Protein AF-A0A081NMY6-F1 (afdb_monomer_lite)

Organism: NCBI:txid1137799

InterPro domains:
  IPR008949 Isoprenoid synthase domain superfamily [G3DSA:1.10.600.10] (1-82)
  IPR008949 Isoprenoid synthase domain superfamily [SSF48576] (2-82)

Secondary structure (DSSP, 8-state):
-HHHHHHS-HHHHHHHHHIIIII-GGGHHHHHHHHHHTTHHHHHHHHHHHHHHHHHHHHTTS-S-HHHHHHHHHHHHHHH---

pLDDT: mean 78.05, std 7.08, range [50.66, 87.19]

Structure (mmCIF, N/CA/C/O backbone):
data_AF-A0A081NMY6-F1
#
_entry.id   AF-A0A081NMY6-F1
#
loop_
_atom_site.group_PDB
_atom_site.id
_atom_site.type_symbol
_atom_site.label_atom_id
_atom_site.label_alt_id
_atom_site.label_comp_id
_atom_site.label_asym_id
_atom_site.label_entity_id
_atom_site.label_seq_id
_atom_site.pdbx_PDB_ins_code
_atom_site.Cartn_x
_atom_site.Cartn_y
_atom_site.Cartn_z
_atom_site.occupancy
_atom_site.B_iso_or_equiv
_atom_site.auth_seq_id
_atom_site.auth_comp_id
_atom_site.auth_asym_id
_atom_site.auth_atom_id
_atom_site.pdbx_PDB_model_num
ATOM 1 N N . MET A 1 1 ? -6.209 -0.927 8.795 1.00 62.53 1 MET A N 1
ATOM 2 C CA . MET A 1 1 ? -6.369 -0.439 10.183 1.00 62.53 1 MET A CA 1
ATOM 3 C C . MET A 1 1 ? -5.859 0.985 10.373 1.00 62.53 1 MET A C 1
ATOM 5 O O . MET A 1 1 ? -6.670 1.811 10.753 1.00 62.53 1 MET A O 1
ATOM 9 N N . ILE A 1 2 ? -4.600 1.325 10.047 1.00 73.94 2 ILE A N 1
ATOM 10 C CA . ILE A 1 2 ? -4.091 2.716 10.183 1.00 73.94 2 ILE A CA 1
ATOM 11 C C . ILE A 1 2 ? -4.983 3.737 9.453 1.00 73.94 2 ILE A C 1
ATOM 13 O O . ILE A 1 2 ? -5.344 4.757 10.025 1.00 73.94 2 ILE A O 1
ATOM 17 N N . PHE A 1 3 ? -5.406 3.434 8.222 1.00 73.44 3 PHE A N 1
ATOM 18 C CA . PHE A 1 3 ? -6.317 4.310 7.477 1.00 73.44 3 PHE A CA 1
ATOM 19 C C . PHE A 1 3 ? -7.686 4.464 8.162 1.00 73.44 3 PHE A C 1
ATOM 21 O O . PHE A 1 3 ? -8.191 5.571 8.290 1.00 73.44 3 PHE A O 1
ATOM 28 N N . THR A 1 4 ? -8.252 3.372 8.680 1.00 74.31 4 THR A N 1
ATOM 29 C CA . THR A 1 4 ? -9.522 3.364 9.427 1.00 74.31 4 THR A CA 1
ATOM 30 C C . THR A 1 4 ? -9.441 4.188 10.717 1.00 74.31 4 THR A C 1
ATOM 32 O O . THR A 1 4 ? -10.403 4.856 11.074 1.00 74.31 4 THR A O 1
ATOM 35 N N . LEU A 1 5 ? -8.280 4.217 11.383 1.00 76.25 5 LEU A N 1
ATOM 36 C CA . LEU A 1 5 ? -8.034 5.077 12.547 1.00 76.25 5 LEU A CA 1
ATOM 37 C C . LEU A 1 5 ? -7.944 6.573 12.196 1.00 76.25 5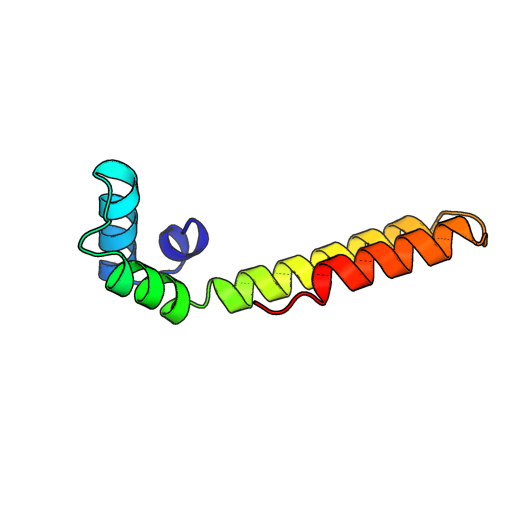 LEU A C 1
ATOM 39 O O . LEU A 1 5 ? -8.194 7.402 13.068 1.00 76.25 5 LEU A O 1
ATOM 43 N N . SER A 1 6 ? -7.605 6.925 10.951 1.00 74.88 6 SER A N 1
ATOM 44 C CA . SER A 1 6 ? -7.547 8.317 10.474 1.00 74.88 6 SER A CA 1
ATOM 45 C C . SER A 1 6 ? -8.902 8.789 9.940 1.00 74.88 6 SER A C 1
ATOM 47 O O . SER A 1 6 ? -9.452 9.777 10.426 1.00 74.88 6 SER A O 1
ATOM 49 N N . GLU A 1 7 ? -9.490 8.020 9.022 1.00 76.81 7 GLU A N 1
ATOM 50 C CA . GLU A 1 7 ? -10.626 8.439 8.185 1.00 76.81 7 GLU A CA 1
ATOM 51 C C . GLU A 1 7 ? -11.951 7.739 8.529 1.00 76.81 7 GLU A C 1
ATOM 53 O O . GLU A 1 7 ? -12.991 8.079 7.972 1.00 76.81 7 GLU A O 1
ATOM 58 N N . GLY A 1 8 ? -11.943 6.752 9.432 1.00 75.75 8 GLY A N 1
ATOM 59 C CA . GLY A 1 8 ? -13.167 6.077 9.867 1.00 75.75 8 GLY A CA 1
ATOM 60 C C . GLY A 1 8 ? -14.090 6.985 10.685 1.00 75.75 8 GLY A C 1
ATOM 61 O O . GLY A 1 8 ? -13.676 8.004 11.246 1.00 75.75 8 GLY A O 1
ATOM 62 N N . ASN A 1 9 ? -15.356 6.597 10.797 1.00 83.06 9 ASN A N 1
ATOM 63 C CA . ASN A 1 9 ? -16.280 7.252 11.720 1.00 83.06 9 ASN A CA 1
ATOM 64 C C . ASN A 1 9 ? -15.886 6.964 13.194 1.00 83.06 9 ASN A C 1
ATOM 66 O O . ASN A 1 9 ? -15.027 6.111 13.454 1.00 83.06 9 ASN A O 1
ATOM 70 N N . PRO A 1 10 ? -16.457 7.686 14.176 1.00 84.31 10 PRO A N 1
ATOM 71 C CA . PRO A 1 10 ? -16.102 7.513 15.582 1.00 84.31 10 PRO A CA 1
ATOM 72 C C . PRO A 1 10 ? -16.259 6.067 16.069 1.00 84.31 10 PRO A C 1
ATOM 74 O O . PRO A 1 10 ? -15.365 5.565 16.750 1.00 84.31 10 PRO A O 1
ATOM 77 N N . GLU A 1 11 ? -17.327 5.370 15.665 1.00 81.62 11 GLU A N 1
ATOM 78 C CA . GLU A 1 11 ? -17.556 3.976 16.056 1.00 81.62 11 GLU A CA 1
ATOM 79 C C . GLU A 1 11 ? -16.496 3.027 15.471 1.00 81.62 11 GLU A C 1
ATOM 81 O O . GLU A 1 11 ? -15.962 2.173 16.176 1.00 81.62 11 GLU A O 1
ATOM 86 N N . GLN A 1 12 ? -16.122 3.208 14.202 1.00 78.88 12 GLN A N 1
ATOM 87 C CA . GLN A 1 12 ? -15.090 2.429 13.510 1.00 78.88 12 GLN A CA 1
ATOM 88 C C . GLN A 1 12 ? -13.705 2.654 14.124 1.00 78.88 12 GLN A C 1
ATOM 90 O O . GLN A 1 12 ? -12.920 1.713 14.239 1.00 78.88 12 GLN A O 1
ATOM 95 N N . LYS A 1 13 ? -13.395 3.890 14.534 1.00 82.50 13 LYS A N 1
ATOM 96 C CA . LYS A 1 13 ? -12.129 4.222 15.205 1.00 82.50 13 LYS A CA 1
ATOM 97 C C . LYS A 1 13 ? -12.019 3.542 16.566 1.00 82.50 13 LYS A C 1
ATOM 99 O O . LYS A 1 13 ? -10.956 3.010 16.876 1.00 82.50 13 LYS A O 1
ATOM 104 N N . ILE A 1 14 ? -13.101 3.543 17.348 1.00 84.00 14 ILE A N 1
ATOM 105 C CA . ILE A 1 14 ? -13.167 2.857 18.646 1.00 84.00 14 ILE A CA 1
ATOM 106 C C . ILE A 1 14 ? -13.011 1.349 18.444 1.00 84.00 14 ILE A C 1
ATOM 108 O O . ILE A 1 14 ? -12.128 0.746 19.045 1.00 84.00 14 ILE A O 1
ATOM 112 N N . LEU A 1 15 ? -13.776 0.767 17.517 1.00 81.25 15 LEU A N 1
ATOM 113 C CA . LEU A 1 15 ? -13.739 -0.664 17.218 1.00 81.25 15 LEU A CA 1
ATOM 114 C C . LEU A 1 15 ? -12.334 -1.143 16.808 1.00 81.25 15 LEU A C 1
ATOM 116 O O . LEU A 1 15 ? -11.855 -2.166 17.290 1.00 81.25 15 LEU A O 1
ATOM 120 N N . VAL A 1 16 ? -11.651 -0.399 15.929 1.00 79.94 16 VAL A N 1
ATOM 121 C CA . VAL A 1 16 ? -10.286 -0.742 15.491 1.00 79.94 16 VAL A CA 1
ATOM 122 C C . VAL A 1 16 ? -9.263 -0.537 16.608 1.00 79.94 16 VAL A C 1
ATOM 124 O O . VAL A 1 16 ? -8.298 -1.293 16.678 1.00 79.94 16 VAL A O 1
ATOM 127 N N . ARG A 1 17 ? -9.451 0.458 17.479 1.00 81.75 17 ARG A N 1
ATOM 128 C CA . ARG A 1 17 ? -8.571 0.687 18.630 1.00 81.75 17 ARG A CA 1
ATOM 129 C C . ARG A 1 17 ? -8.673 -0.451 19.644 1.00 81.75 17 ARG A C 1
ATOM 131 O O . ARG A 1 17 ? -7.645 -1.037 19.963 1.00 81.75 17 ARG A O 1
ATOM 138 N N . GLU A 1 18 ? -9.888 -0.806 20.063 1.00 81.44 18 GLU A N 1
ATOM 139 C CA . GLU A 1 18 ? -10.139 -1.943 20.964 1.00 81.44 18 GLU A CA 1
ATOM 140 C C . GLU A 1 18 ? -9.535 -3.236 20.401 1.00 81.44 18 GLU A C 1
ATOM 142 O O . GLU A 1 18 ? -8.858 -3.978 21.105 1.00 81.44 18 GLU A O 1
ATOM 147 N N . ALA A 1 19 ? -9.694 -3.470 19.095 1.00 79.75 19 ALA A N 1
ATOM 148 C CA . ALA A 1 19 ? -9.145 -4.646 18.429 1.00 79.75 19 ALA A CA 1
ATOM 149 C C . ALA A 1 19 ? -7.610 -4.740 18.464 1.00 79.75 19 ALA A C 1
ATOM 151 O O . ALA A 1 19 ? -7.069 -5.846 18.497 1.00 79.75 19 ALA A O 1
ATOM 152 N N . ILE A 1 20 ? -6.916 -3.598 18.399 1.00 79.25 20 ILE A N 1
ATOM 153 C CA . ILE A 1 20 ? -5.448 -3.521 18.453 1.00 79.25 20 ILE A CA 1
ATOM 154 C C . ILE A 1 20 ? -4.953 -3.658 19.897 1.00 79.25 20 ILE A C 1
ATOM 156 O O . ILE A 1 20 ? -3.908 -4.267 20.115 1.00 79.25 20 ILE A O 1
ATOM 160 N N . GLU A 1 21 ? -5.676 -3.078 20.857 1.00 81.56 21 GLU A N 1
A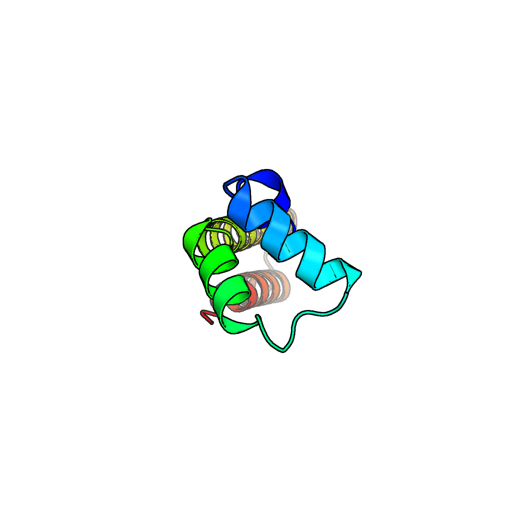TOM 161 C CA . GLU A 1 21 ? -5.266 -3.000 22.263 1.00 81.56 21 GLU A CA 1
ATOM 162 C C . GLU A 1 21 ? -5.581 -4.289 23.045 1.00 81.56 21 GLU A C 1
ATOM 164 O O . GLU A 1 21 ? -4.721 -4.769 23.781 1.00 81.56 21 GLU A O 1
ATOM 169 N N . GLU A 1 22 ? -6.763 -4.884 22.864 1.00 77.31 22 GLU A N 1
ATOM 170 C CA . GLU A 1 22 ? -7.220 -6.044 23.653 1.00 77.31 22 GLU A CA 1
ATOM 171 C C . GLU A 1 22 ? -7.179 -7.371 22.878 1.00 77.31 22 GLU A C 1
ATOM 173 O O . GLU A 1 22 ? -7.254 -8.449 23.470 1.00 77.31 22 GLU A O 1
ATOM 178 N N . GLY A 1 23 ? -7.002 -7.312 21.555 1.00 67.00 23 GLY A N 1
ATOM 179 C CA . GLY A 1 23 ? -7.214 -8.454 20.669 1.00 67.00 23 GLY A CA 1
ATOM 180 C C . GLY A 1 23 ? -8.709 -8.683 20.422 1.00 67.00 23 GLY A C 1
ATOM 181 O O . GLY A 1 23 ? -9.521 -8.686 21.336 1.00 67.00 23 GLY A O 1
ATOM 182 N N . GLY A 1 24 ? -9.095 -8.838 19.153 1.00 65.75 24 GLY A N 1
ATOM 183 C CA . GLY A 1 24 ? -10.502 -8.752 18.732 1.00 65.75 24 GLY A CA 1
ATOM 184 C C . GLY A 1 24 ? -10.986 -9.909 17.865 1.00 65.75 24 GLY A C 1
ATOM 185 O O . GLY A 1 24 ? -11.715 -9.662 16.906 1.00 65.75 24 GLY A O 1
ATOM 186 N N . LEU A 1 25 ? -10.579 -11.150 18.154 1.00 65.50 25 LEU A N 1
ATOM 187 C CA . LEU A 1 25 ? -11.022 -12.331 17.390 1.00 65.50 25 LEU A CA 1
ATOM 188 C C . LEU A 1 25 ? -12.553 -12.468 17.371 1.00 65.50 25 LEU A C 1
ATOM 190 O O . LEU A 1 25 ? -13.127 -12.812 16.343 1.00 65.50 25 LEU A O 1
ATOM 194 N N . ASP A 1 26 ? -13.214 -12.097 18.461 1.00 76.62 26 ASP A N 1
ATOM 195 C CA . ASP A 1 26 ? -14.668 -12.175 18.628 1.00 76.62 26 ASP A CA 1
ATOM 196 C C . ASP A 1 26 ? -15.413 -11.112 17.798 1.00 76.62 26 ASP A C 1
ATOM 198 O O . ASP A 1 26 ? -16.594 -11.263 17.489 1.00 76.62 26 ASP A O 1
ATOM 202 N N . LYS A 1 27 ? -14.720 -10.024 17.430 1.00 74.25 27 LYS A N 1
ATOM 203 C CA . LYS A 1 27 ? -15.252 -8.899 16.643 1.00 74.25 27 LYS A CA 1
ATOM 204 C C . LYS A 1 27 ? -14.609 -8.800 15.254 1.00 74.25 27 LYS A C 1
ATOM 206 O O . LYS A 1 27 ? -14.779 -7.783 14.578 1.00 74.25 27 LYS A O 1
ATOM 211 N N . ILE A 1 28 ? -13.878 -9.831 14.812 1.00 77.06 28 ILE A N 1
ATOM 212 C CA . ILE A 1 28 ? -13.079 -9.795 13.576 1.00 77.06 28 ILE A CA 1
ATOM 213 C C . ILE A 1 28 ? -13.922 -9.421 12.358 1.00 77.06 28 ILE A C 1
ATOM 215 O O . ILE A 1 28 ? -13.494 -8.587 11.564 1.00 77.06 28 ILE A O 1
ATOM 219 N N . ASP A 1 29 ? -15.143 -9.942 12.256 1.00 78.94 29 ASP A N 1
ATOM 220 C CA . ASP A 1 29 ? -16.025 -9.660 11.122 1.00 78.94 29 ASP A CA 1
ATOM 221 C C . ASP A 1 29 ? -16.453 -8.188 11.088 1.00 78.94 29 ASP A C 1
ATOM 223 O O . ASP A 1 29 ? -16.418 -7.545 10.039 1.00 78.94 29 ASP A O 1
ATOM 227 N N . GLN A 1 30 ? -16.766 -7.606 12.249 1.00 78.50 30 GLN A N 1
ATOM 228 C CA . GLN A 1 30 ? -17.119 -6.186 12.357 1.00 78.50 30 GLN A CA 1
ATOM 229 C C . GLN A 1 30 ? -15.926 -5.285 12.026 1.00 78.50 30 GLN A C 1
ATOM 231 O O . GLN A 1 30 ? -16.087 -4.238 11.401 1.00 78.50 30 GLN A O 1
ATOM 236 N N . ILE A 1 31 ? -14.718 -5.695 12.413 1.00 77.25 31 ILE A N 1
ATOM 237 C CA . ILE A 1 31 ? -13.480 -4.971 12.109 1.00 77.25 31 ILE A CA 1
ATOM 238 C C . ILE A 1 31 ? -13.179 -5.030 10.608 1.00 77.25 31 ILE A C 1
ATOM 240 O O . ILE A 1 31 ? -12.817 -4.013 10.013 1.00 77.25 31 ILE A O 1
ATOM 244 N N . VAL A 1 32 ? -13.345 -6.196 9.978 1.00 79.44 32 VAL A N 1
ATOM 245 C CA . VAL A 1 32 ? -13.180 -6.362 8.528 1.00 79.44 32 VAL A CA 1
ATOM 246 C C . VAL A 1 32 ? -14.174 -5.477 7.778 1.00 79.44 32 VAL A C 1
ATOM 248 O O . VAL A 1 32 ? -13.765 -4.758 6.864 1.00 79.44 32 VAL A O 1
ATOM 251 N N . GLU A 1 33 ? -15.437 -5.452 8.200 1.00 80.75 33 GLU A N 1
ATOM 252 C CA . GLU A 1 33 ? -16.453 -4.573 7.618 1.00 80.75 33 GLU A CA 1
ATOM 253 C C . GLU A 1 33 ? -16.143 -3.090 7.847 1.00 80.75 33 GLU A C 1
ATOM 255 O O . GLU A 1 33 ? -16.227 -2.304 6.909 1.00 80.75 33 GLU A O 1
ATOM 260 N N . ALA A 1 34 ? -15.677 -2.689 9.031 1.00 77.62 34 ALA A N 1
ATOM 261 C CA . ALA A 1 34 ? -15.249 -1.313 9.296 1.00 77.62 34 ALA A CA 1
ATOM 262 C C . ALA A 1 34 ? -14.089 -0.873 8.383 1.00 77.62 34 ALA A C 1
ATOM 264 O O . ALA A 1 34 ? -14.095 0.237 7.846 1.00 77.62 34 ALA A O 1
ATOM 265 N N . VAL A 1 35 ? -13.102 -1.748 8.165 1.00 74.19 35 VAL A N 1
ATOM 266 C CA . VAL A 1 35 ? -11.957 -1.489 7.276 1.00 74.19 35 VAL A CA 1
ATOM 267 C C . VAL A 1 35 ? -12.387 -1.435 5.804 1.00 74.19 35 VAL A C 1
ATOM 269 O O . VAL A 1 35 ? -11.868 -0.612 5.043 1.00 74.19 35 VAL A O 1
ATOM 272 N N . ARG A 1 36 ? -13.340 -2.282 5.392 1.00 74.50 36 ARG A N 1
ATOM 273 C CA . ARG A 1 36 ? -13.935 -2.255 4.046 1.00 74.50 36 ARG A CA 1
ATOM 274 C C . ARG A 1 36 ? -14.754 -0.984 3.825 1.00 74.50 36 ARG A C 1
ATOM 276 O O . ARG A 1 36 ? -14.513 -0.273 2.850 1.00 74.50 36 ARG A O 1
ATOM 283 N N . ALA A 1 37 ? -15.655 -0.667 4.752 1.00 73.50 37 ALA A N 1
ATOM 284 C CA . ALA A 1 37 ? -16.571 0.467 4.686 1.00 73.50 37 ALA A CA 1
ATOM 285 C C . ALA A 1 37 ? -15.848 1.817 4.712 1.00 73.50 37 ALA A C 1
ATOM 287 O O . ALA A 1 37 ? -16.265 2.746 4.026 1.00 73.50 37 ALA A O 1
ATOM 288 N N . CYS A 1 38 ? -14.731 1.931 5.438 1.00 70.12 38 CYS A N 1
ATOM 289 C CA . CYS A 1 38 ? -13.943 3.161 5.439 1.00 70.12 38 CYS A CA 1
ATOM 290 C C . CYS A 1 38 ? -13.136 3.359 4.141 1.00 70.12 38 CYS A C 1
ATOM 292 O O . CYS A 1 38 ? -12.385 4.319 4.038 1.00 70.12 38 CYS A O 1
ATOM 294 N N . GLY A 1 39 ? -13.210 2.444 3.168 1.00 70.75 39 GLY A N 1
ATOM 295 C CA . GLY A 1 39 ? -12.501 2.568 1.895 1.00 70.75 39 GLY A CA 1
ATOM 296 C C . GLY A 1 39 ? -10.989 2.344 1.988 1.00 70.75 39 GLY A C 1
ATOM 297 O O . GLY A 1 39 ? -10.274 2.661 1.035 1.00 70.75 39 GLY A O 1
ATOM 298 N N . ALA A 1 40 ? -10.484 1.765 3.087 1.00 70.25 40 ALA A N 1
ATOM 299 C CA . ALA A 1 40 ? -9.050 1.524 3.267 1.00 70.25 40 ALA A CA 1
ATOM 300 C C . ALA A 1 40 ? -8.457 0.679 2.133 1.00 70.25 40 ALA A C 1
ATOM 302 O O . ALA A 1 40 ? -7.344 0.943 1.692 1.00 70.25 40 ALA A O 1
ATOM 303 N N . LEU A 1 41 ? -9.213 -0.298 1.625 1.00 70.69 41 LEU A N 1
ATOM 304 C CA . LEU A 1 41 ? -8.788 -1.148 0.509 1.00 70.69 41 LEU A CA 1
ATOM 305 C C . LEU A 1 41 ? -8.612 -0.359 -0.792 1.00 70.69 41 LEU A C 1
ATOM 307 O O . LEU A 1 41 ? -7.605 -0.532 -1.480 1.00 70.69 41 LEU A O 1
ATOM 311 N N . ASN A 1 42 ? -9.548 0.539 -1.107 1.00 72.31 42 ASN A N 1
ATOM 312 C CA . ASN A 1 42 ? -9.449 1.396 -2.288 1.00 72.31 42 ASN A CA 1
ATOM 313 C C . ASN A 1 42 ? -8.292 2.388 -2.151 1.00 72.31 42 ASN A C 1
ATOM 315 O O . ASN A 1 42 ? -7.499 2.528 -3.081 1.00 72.31 42 ASN A O 1
ATOM 319 N N . TYR A 1 43 ? -8.149 3.017 -0.982 1.00 71.69 43 TYR A N 1
ATOM 320 C CA . TYR A 1 43 ? -7.041 3.927 -0.700 1.00 71.69 43 TYR A CA 1
ATOM 321 C C . TYR A 1 43 ? -5.681 3.228 -0.827 1.00 71.69 43 TYR A C 1
ATOM 323 O O . TYR A 1 43 ? -4.797 3.703 -1.543 1.00 71.69 43 TYR A O 1
ATOM 331 N N . THR A 1 44 ? -5.510 2.068 -0.186 1.00 75.94 44 THR A N 1
ATOM 332 C CA . THR A 1 44 ? -4.272 1.288 -0.280 1.00 75.94 44 THR A CA 1
ATOM 333 C C . THR A 1 44 ? -4.014 0.842 -1.717 1.00 75.94 44 THR A C 1
ATOM 335 O O . THR A 1 44 ? -2.893 0.995 -2.192 1.00 75.94 44 THR A O 1
ATOM 338 N N . SER A 1 45 ? -5.033 0.390 -2.452 1.00 76.06 45 SER A N 1
ATOM 339 C CA . SER A 1 45 ? -4.886 0.012 -3.865 1.00 76.06 45 SER A CA 1
ATOM 340 C C . SER A 1 45 ? -4.433 1.185 -4.738 1.00 76.06 45 SER A C 1
ATOM 342 O O . SER A 1 45 ? -3.555 1.027 -5.587 1.00 76.06 45 SER A O 1
ATOM 344 N N . GLN A 1 46 ? -4.980 2.383 -4.516 1.00 80.00 46 GLN A N 1
ATOM 345 C CA . GLN A 1 46 ? -4.568 3.589 -5.233 1.00 80.00 46 GLN A CA 1
ATOM 346 C C . GLN A 1 46 ? -3.120 3.972 -4.903 1.00 80.00 46 GLN A C 1
ATOM 348 O O . GLN A 1 46 ? -2.339 4.246 -5.812 1.00 80.00 46 GLN A O 1
ATOM 353 N N . LYS A 1 47 ? -2.723 3.909 -3.626 1.00 81.56 47 LYS A N 1
ATOM 354 C CA . LYS A 1 47 ? -1.339 4.178 -3.205 1.00 81.56 47 LYS A CA 1
ATOM 355 C C . LYS A 1 47 ? -0.342 3.175 -3.774 1.00 81.56 47 LYS A C 1
ATOM 357 O O . LYS A 1 47 ? 0.752 3.564 -4.171 1.00 81.56 47 LYS A O 1
ATOM 362 N N . VAL A 1 48 ? -0.724 1.904 -3.860 1.00 78.19 48 VAL A N 1
ATOM 363 C CA . VAL A 1 48 ? 0.108 0.845 -4.445 1.00 78.19 48 VAL A CA 1
ATOM 364 C C . VAL A 1 48 ? 0.318 1.106 -5.946 1.00 78.19 48 VAL A C 1
ATOM 366 O O . VAL A 1 48 ? 1.453 1.022 -6.417 1.00 78.19 48 VAL A O 1
ATOM 369 N N . ARG A 1 49 ? -0.713 1.572 -6.672 1.00 81.56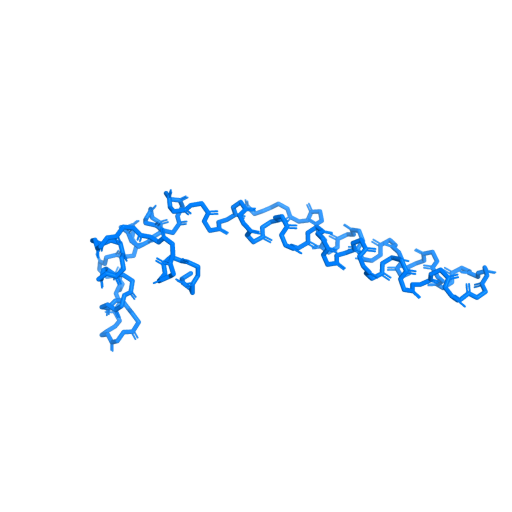 49 ARG A N 1
ATOM 370 C CA . ARG A 1 49 ? -0.588 2.050 -8.068 1.00 81.56 49 ARG A CA 1
ATOM 371 C C . ARG A 1 49 ? 0.328 3.264 -8.207 1.00 81.56 49 ARG A C 1
ATOM 373 O O . ARG A 1 49 ? 1.257 3.219 -9.007 1.00 81.56 49 ARG A O 1
ATOM 380 N N . GLU A 1 50 ? 0.114 4.312 -7.410 1.00 84.88 50 GLU A N 1
ATOM 381 C CA . GLU A 1 50 ? 0.971 5.510 -7.419 1.00 84.88 50 GLU A CA 1
ATOM 382 C C . GLU A 1 50 ? 2.445 5.163 -7.186 1.00 84.88 50 GLU A C 1
ATOM 384 O O . GLU A 1 50 ? 3.334 5.738 -7.813 1.00 84.88 50 GLU A O 1
ATOM 389 N N . GLN A 1 51 ? 2.713 4.226 -6.277 1.00 84.06 51 GLN A N 1
ATOM 390 C CA . GLN A 1 51 ? 4.077 3.847 -5.947 1.00 84.06 51 GLN A CA 1
ATOM 391 C C . GLN A 1 51 ? 4.742 3.044 -7.068 1.00 84.06 51 GLN A C 1
ATOM 393 O O . GLN A 1 51 ? 5.917 3.270 -7.349 1.00 84.06 51 GLN A O 1
ATOM 398 N N . SER A 1 52 ? 3.997 2.168 -7.749 1.00 84.31 52 SER A N 1
ATOM 399 C CA . SER A 1 52 ? 4.512 1.454 -8.922 1.00 84.31 52 SER A CA 1
ATOM 400 C C . SER A 1 52 ? 4.866 2.410 -10.062 1.00 84.31 52 SER A C 1
ATOM 402 O O . SER A 1 52 ? 5.964 2.327 -10.607 1.00 84.31 52 SER A O 1
ATOM 404 N N . GLU A 1 53 ? 4.010 3.397 -10.347 1.00 86.00 53 GLU A N 1
ATOM 405 C CA . GLU A 1 53 ? 4.299 4.426 -11.355 1.00 86.00 53 GLU A CA 1
ATOM 406 C C . GLU A 1 53 ? 5.560 5.235 -11.007 1.00 86.00 53 GLU A C 1
ATOM 408 O O . GLU A 1 53 ? 6.414 5.461 -11.864 1.00 86.00 53 GLU A O 1
ATOM 413 N N . LYS A 1 54 ? 5.753 5.602 -9.731 1.00 86.00 54 LYS A N 1
ATOM 414 C CA . LYS A 1 54 ? 6.989 6.267 -9.272 1.00 86.00 54 LYS A CA 1
ATOM 415 C C . LYS A 1 54 ? 8.231 5.393 -9.445 1.00 86.00 54 LYS A C 1
ATOM 417 O O . LYS A 1 54 ? 9.289 5.902 -9.823 1.00 86.00 54 LYS A O 1
ATOM 422 N N . SER A 1 55 ? 8.123 4.093 -9.172 1.00 81.44 55 SER A N 1
ATOM 423 C CA . SER A 1 55 ? 9.216 3.144 -9.394 1.00 81.44 55 SER A CA 1
ATOM 424 C C . SER A 1 55 ? 9.557 3.031 -10.879 1.00 81.44 55 SER A C 1
ATOM 426 O O . SER A 1 55 ? 10.727 3.146 -11.232 1.00 81.44 55 SER A O 1
ATOM 428 N N . ILE A 1 56 ? 8.558 2.901 -11.755 1.00 84.56 56 ILE A N 1
ATOM 429 C CA . ILE A 1 56 ? 8.750 2.858 -13.213 1.00 84.56 56 ILE A CA 1
ATOM 430 C C . ILE A 1 56 ? 9.389 4.158 -13.720 1.00 84.56 56 ILE A C 1
ATOM 432 O O . ILE A 1 56 ? 10.347 4.106 -14.488 1.00 84.56 56 ILE A O 1
ATOM 436 N N . ALA A 1 57 ? 8.923 5.319 -13.251 1.00 87.12 57 ALA A N 1
ATOM 437 C CA . ALA A 1 57 ? 9.505 6.613 -13.603 1.00 87.12 57 ALA A CA 1
ATOM 438 C C . ALA A 1 57 ? 10.981 6.715 -13.180 1.00 87.12 57 ALA A C 1
ATOM 440 O O . ALA A 1 57 ? 11.814 7.204 -13.937 1.00 87.12 57 ALA A O 1
ATOM 441 N N . SER A 1 58 ? 11.333 6.187 -12.005 1.00 84.88 58 SER A N 1
ATOM 442 C CA . SER A 1 58 ? 12.721 6.178 -11.519 1.00 84.88 58 SER A CA 1
ATOM 443 C C . SER A 1 58 ? 13.637 5.280 -12.361 1.00 84.88 58 SER A C 1
ATOM 445 O O . SER A 1 58 ? 14.828 5.560 -12.492 1.00 84.88 58 SER A O 1
ATOM 447 N N . LEU A 1 59 ? 13.091 4.225 -12.976 1.00 82.81 59 LEU A N 1
ATOM 448 C CA . LEU A 1 59 ? 13.832 3.331 -13.871 1.00 82.81 59 LEU A CA 1
ATOM 449 C C . LEU A 1 59 ? 14.144 3.971 -15.234 1.00 82.81 59 LEU A C 1
ATOM 451 O O . LEU A 1 59 ? 15.055 3.502 -15.913 1.00 82.81 59 LEU A O 1
ATOM 455 N N . GLN A 1 60 ? 13.467 5.059 -15.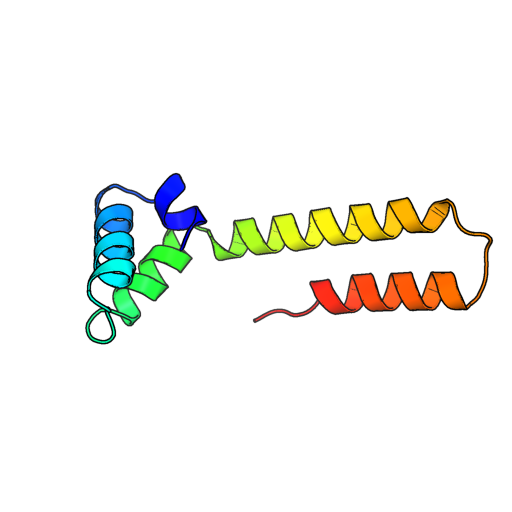627 1.00 81.06 60 GLN A N 1
ATOM 456 C CA . GLN A 1 60 ? 13.735 5.762 -16.894 1.00 81.06 60 GLN A CA 1
ATOM 457 C C . GLN A 1 60 ? 15.133 6.393 -16.954 1.00 81.06 60 GLN A C 1
ATOM 459 O O . GLN A 1 60 ? 15.660 6.608 -18.042 1.00 81.06 60 GLN A O 1
ATOM 464 N N . ALA A 1 61 ? 15.759 6.652 -15.801 1.00 83.56 61 ALA A N 1
ATOM 465 C CA . ALA A 1 61 ? 17.135 7.140 -15.728 1.00 83.56 61 ALA A CA 1
ATOM 466 C C . ALA A 1 61 ? 18.178 6.072 -16.117 1.00 83.56 61 ALA A C 1
ATOM 468 O O . ALA A 1 61 ? 19.354 6.394 -16.300 1.00 83.56 61 ALA A O 1
ATOM 469 N N . LEU A 1 62 ? 17.775 4.800 -16.229 1.00 79.56 62 LEU A N 1
ATOM 470 C CA . LEU A 1 62 ? 18.666 3.708 -16.601 1.00 79.56 62 LEU A CA 1
ATOM 471 C C . LEU A 1 62 ? 18.722 3.530 -18.128 1.00 79.56 62 LEU A C 1
ATOM 473 O O . LEU A 1 62 ? 17.687 3.616 -18.799 1.00 79.56 62 LEU A O 1
ATOM 477 N N . PRO A 1 63 ? 19.908 3.213 -18.686 1.00 79.00 63 PRO A N 1
ATOM 478 C CA . PRO A 1 63 ? 20.052 2.880 -20.098 1.00 79.00 63 PRO A CA 1
ATOM 479 C C . PRO A 1 63 ? 19.104 1.758 -20.517 1.00 79.00 63 PRO A C 1
ATOM 481 O O . PRO A 1 63 ? 18.836 0.841 -19.737 1.00 79.00 63 PRO A O 1
ATOM 484 N N . ASP A 1 64 ? 18.654 1.811 -21.766 1.00 71.50 64 ASP A N 1
ATOM 485 C CA . ASP A 1 64 ? 17.754 0.814 -22.334 1.00 71.50 64 ASP A CA 1
ATOM 486 C C . ASP A 1 64 ? 18.438 -0.555 -22.420 1.00 71.50 64 ASP A C 1
ATOM 488 O O . ASP A 1 64 ? 19.359 -0.765 -23.212 1.00 71.50 64 ASP A O 1
ATOM 492 N N . ARG A 1 65 ? 18.067 -1.463 -21.514 1.00 81.88 65 ARG A N 1
ATOM 493 C CA . ARG A 1 65 ? 18.634 -2.809 -21.374 1.00 81.88 65 ARG A CA 1
ATOM 494 C C . ARG A 1 65 ? 17.545 -3.749 -20.871 1.00 81.88 65 ARG A C 1
ATOM 496 O O . ARG A 1 65 ? 16.736 -3.345 -20.045 1.00 81.88 65 ARG A O 1
ATOM 503 N N . ALA A 1 66 ? 17.632 -5.027 -21.240 1.00 82.56 66 ALA A N 1
ATOM 504 C CA . ALA A 1 66 ? 16.677 -6.072 -20.842 1.00 82.56 66 ALA A CA 1
ATOM 505 C C . ALA A 1 66 ? 16.388 -6.138 -19.323 1.00 82.56 66 ALA A C 1
ATOM 507 O O . ALA A 1 66 ? 15.296 -6.509 -18.906 1.00 82.56 66 ALA A O 1
ATOM 508 N N . TYR A 1 67 ? 17.348 -5.744 -18.479 1.00 81.12 67 TYR A N 1
ATOM 509 C CA . TYR A 1 67 ? 17.163 -5.677 -17.025 1.00 81.12 67 TYR A CA 1
ATOM 510 C C . TYR A 1 67 ? 16.172 -4.593 -16.584 1.00 81.12 67 TYR A C 1
ATOM 512 O O . TYR A 1 67 ? 15.456 -4.785 -15.606 1.00 81.12 67 TYR A O 1
ATOM 520 N N . ARG A 1 68 ? 16.121 -3.461 -17.294 1.00 83.50 68 ARG A N 1
ATOM 521 C CA . ARG A 1 68 ? 15.194 -2.364 -17.008 1.00 83.50 68 ARG A CA 1
ATOM 522 C C . ARG A 1 68 ? 13.757 -2.793 -17.289 1.00 83.50 68 ARG A C 1
ATOM 524 O O . ARG A 1 68 ? 12.891 -2.566 -16.452 1.00 83.50 68 ARG A O 1
ATOM 531 N N . ASP A 1 69 ? 13.535 -3.477 -18.407 1.00 83.12 69 ASP A N 1
ATOM 532 C CA . ASP A 1 69 ? 12.214 -3.989 -18.785 1.00 83.12 69 ASP A CA 1
ATOM 533 C C . ASP A 1 69 ? 11.729 -5.047 -17.787 1.00 83.12 69 ASP A C 1
ATOM 535 O O . ASP A 1 69 ? 10.618 -4.945 -17.274 1.00 83.12 69 ASP A O 1
ATOM 539 N N . ALA A 1 70 ? 12.604 -5.972 -17.378 1.00 87.19 70 ALA A N 1
ATOM 540 C CA . ALA A 1 70 ? 12.282 -6.954 -16.341 1.00 87.19 70 ALA A CA 1
ATOM 541 C C . ALA A 1 70 ? 11.923 -6.308 -14.984 1.00 87.19 70 ALA A C 1
ATOM 543 O O . ALA A 1 70 ? 11.037 -6.791 -14.278 1.00 87.19 70 ALA A O 1
ATOM 544 N N . MET A 1 71 ? 12.583 -5.205 -14.606 1.00 84.88 71 MET A N 1
ATOM 545 C CA . MET A 1 71 ? 12.242 -4.451 -13.390 1.00 84.88 71 MET A CA 1
ATOM 546 C C . MET A 1 71 ? 10.891 -3.733 -13.512 1.00 84.88 71 MET A C 1
ATOM 548 O O . MET A 1 71 ? 10.143 -3.681 -12.534 1.00 84.88 71 MET A O 1
ATOM 552 N N . IL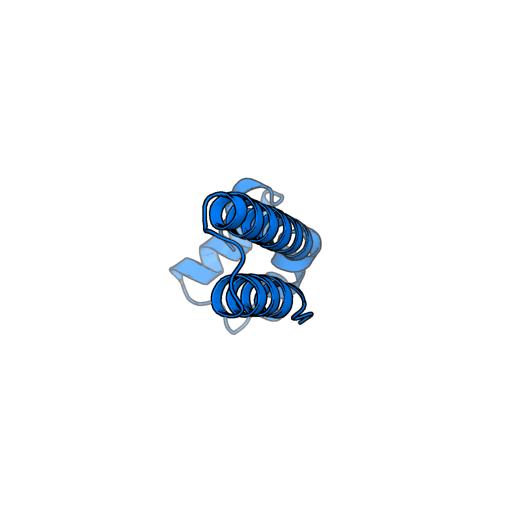E A 1 72 ? 10.561 -3.211 -14.697 1.00 85.12 72 ILE A N 1
ATOM 553 C CA . ILE A 1 72 ? 9.249 -2.613 -14.981 1.00 85.12 72 ILE A CA 1
ATOM 554 C C . ILE A 1 72 ? 8.154 -3.682 -14.896 1.00 85.12 72 ILE A C 1
ATOM 556 O O . ILE A 1 72 ? 7.136 -3.458 -14.240 1.00 85.12 72 ILE A O 1
ATOM 560 N N . ASP A 1 73 ? 8.370 -4.854 -15.489 1.00 86.06 73 ASP A N 1
ATOM 561 C CA . ASP A 1 73 ? 7.415 -5.963 -15.451 1.00 86.06 73 ASP A CA 1
ATOM 562 C C . ASP A 1 73 ? 7.187 -6.467 -14.025 1.00 86.06 73 ASP A C 1
ATOM 564 O O . ASP A 1 73 ? 6.044 -6.671 -13.613 1.00 86.06 73 ASP A O 1
ATOM 568 N N . LEU A 1 74 ? 8.252 -6.582 -13.227 1.00 86.38 74 LEU A N 1
ATOM 569 C CA . LEU A 1 74 ? 8.147 -6.931 -11.811 1.00 86.38 74 LEU A CA 1
ATOM 570 C C . LEU A 1 74 ? 7.349 -5.882 -11.024 1.00 86.38 74 LEU A C 1
ATOM 572 O O . LEU A 1 74 ? 6.476 -6.239 -10.227 1.00 86.38 74 LEU A O 1
ATOM 576 N N . ALA A 1 75 ? 7.617 -4.594 -11.261 1.00 84.12 75 ALA A N 1
ATOM 577 C CA . ALA A 1 75 ? 6.892 -3.504 -10.619 1.00 84.12 75 ALA A CA 1
ATOM 578 C C . ALA A 1 75 ? 5.402 -3.541 -10.979 1.00 84.12 75 ALA A C 1
ATOM 580 O O . ALA A 1 75 ? 4.575 -3.381 -10.086 1.00 84.12 75 ALA A O 1
ATOM 581 N N . ARG A 1 76 ? 5.047 -3.811 -12.244 1.00 84.38 76 ARG A N 1
ATOM 582 C CA . ARG A 1 76 ? 3.654 -3.967 -12.710 1.00 84.38 76 ARG A CA 1
ATOM 583 C C . ARG A 1 76 ? 2.983 -5.225 -12.152 1.00 84.38 76 ARG A C 1
ATOM 585 O O . ARG A 1 76 ? 1.814 -5.185 -11.770 1.00 84.38 76 ARG A O 1
ATOM 592 N N . PHE A 1 77 ? 3.713 -6.330 -12.059 1.00 84.88 77 PHE A N 1
ATOM 593 C CA . PHE A 1 77 ? 3.209 -7.579 -11.495 1.00 84.88 77 PHE A CA 1
ATOM 594 C C . PH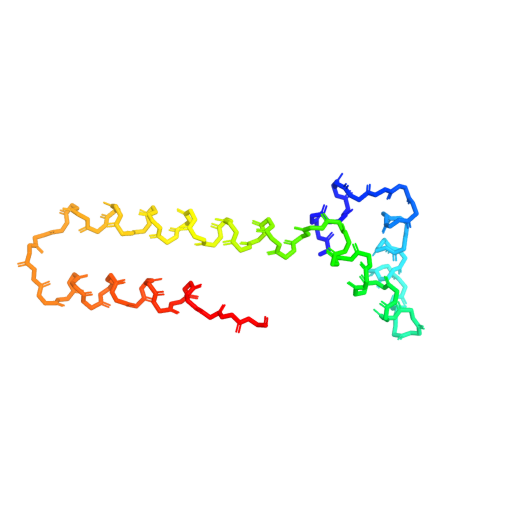E A 1 77 ? 2.859 -7.439 -10.006 1.00 84.88 77 PHE A C 1
ATOM 596 O O . PHE A 1 77 ? 1.813 -7.916 -9.566 1.00 84.88 77 PHE A O 1
ATOM 603 N N . ALA A 1 78 ? 3.688 -6.734 -9.230 1.00 80.25 78 ALA A N 1
ATOM 604 C CA . ALA A 1 78 ? 3.473 -6.539 -7.795 1.00 80.25 78 ALA A CA 1
ATOM 605 C C . ALA A 1 78 ? 2.178 -5.766 -7.463 1.00 80.25 78 ALA A C 1
ATOM 607 O O . ALA A 1 78 ? 1.551 -6.038 -6.441 1.00 80.25 78 ALA A O 1
ATOM 608 N N . VAL A 1 79 ? 1.758 -4.838 -8.333 1.00 77.94 79 VAL A N 1
ATOM 609 C CA . VAL A 1 79 ? 0.524 -4.028 -8.197 1.00 77.94 79 VAL A CA 1
ATOM 610 C C . VAL A 1 79 ? -0.721 -4.711 -8.751 1.00 77.94 79 VAL A C 1
ATOM 612 O O . VAL A 1 79 ? -1.827 -4.386 -8.328 1.00 77.94 79 VAL A O 1
ATOM 615 N N . ALA A 1 80 ? -0.565 -5.607 -9.729 1.00 75.19 80 ALA A N 1
ATOM 616 C CA . ALA A 1 80 ? -1.689 -6.268 -10.392 1.00 75.19 80 ALA A CA 1
ATOM 617 C C . ALA A 1 80 ? -2.376 -7.323 -9.507 1.00 75.19 80 ALA A C 1
ATOM 619 O O . ALA A 1 80 ? -3.476 -7.770 -9.834 1.00 75.19 80 ALA A O 1
ATOM 620 N N . ARG A 1 81 ? -1.763 -7.710 -8.376 1.00 62.81 81 ARG A N 1
ATOM 621 C CA . ARG A 1 81 ? -2.386 -8.613 -7.403 1.00 62.81 81 ARG A CA 1
ATOM 622 C C . ARG A 1 81 ? -3.652 -7.986 -6.827 1.00 62.81 81 ARG A C 1
ATOM 624 O O . ARG A 1 81 ? -3.607 -7.064 -6.020 1.00 62.81 81 ARG A O 1
ATOM 631 N N . THR A 1 82 ? -4.781 -8.525 -7.264 1.00 50.66 82 THR A N 1
ATOM 632 C CA . THR A 1 82 ? -6.105 -8.279 -6.700 1.00 50.66 82 THR A CA 1
ATOM 633 C C . THR A 1 82 ? -6.343 -9.340 -5.621 1.00 50.66 82 THR A C 1
ATOM 635 O O . THR A 1 82 ? -6.145 -10.524 -5.892 1.00 50.66 82 THR A O 1
ATOM 638 N N . PHE A 1 83 ? -6.675 -8.908 -4.402 1.00 50.88 83 PHE A N 1
ATOM 639 C CA . PHE A 1 83 ? -7.087 -9.761 -3.279 1.00 50.88 83 PHE A CA 1
ATOM 640 C C . PHE A 1 83 ? -8.611 -9.797 -3.179 1.00 50.88 83 PHE A C 1
ATOM 642 O O . PHE A 1 83 ? -9.229 -8.758 -3.514 1.00 50.88 83 PHE A O 1
#

Foldseek 3Di:
DVLLCVQNDPVLVVLVVCCVPVNPPVCVVVNVVSCVVSCVVVVVLVVLVVVLVVQLVVLVVDPDDPVSVVSNVVSVVVSPDDD

Radius of gyration: 17.98 Å; chains: 1; bounding box: 38×21×46 Å

Sequence (83 aa):
MIFTLSEGNPEQKILVREAIEEGGLDKIDQIVEAVRACGALNYTSQKVREQSEKSIASLQALPDRAYRDAMIDLARFAVARTF